Protein AF-A0AA50ZQV0-F1 (afdb_monomer_lite)

Structure (mmCIF, N/CA/C/O backbone):
data_AF-A0AA50ZQV0-F1
#
_entry.id   AF-A0AA50ZQV0-F1
#
loop_
_atom_site.group_PDB
_atom_site.id
_atom_site.type_symbol
_atom_site.label_atom_id
_atom_site.label_alt_id
_atom_site.label_comp_id
_atom_site.label_asym_id
_atom_site.label_entity_id
_atom_site.label_seq_id
_atom_site.pdbx_PDB_ins_code
_atom_site.Cartn_x
_atom_site.Cartn_y
_atom_site.Cartn_z
_atom_site.occupancy
_atom_site.B_iso_or_equiv
_atom_site.auth_seq_id
_atom_site.auth_comp_id
_atom_site.auth_asym_id
_atom_site.auth_atom_id
_atom_site.pdbx_PDB_model_num
ATOM 1 N N . GLU A 1 1 ? 21.855 -15.167 3.219 1.00 73.31 1 GLU A N 1
ATOM 2 C CA . GLU A 1 1 ? 20.854 -14.236 3.787 1.00 73.31 1 GLU A CA 1
ATOM 3 C C . GLU A 1 1 ? 20.276 -14.800 5.079 1.00 73.31 1 GLU A C 1
ATOM 5 O O . GLU A 1 1 ? 20.333 -16.010 5.268 1.00 73.31 1 GLU A O 1
ATOM 10 N N . ARG A 1 2 ? 19.767 -13.954 5.984 1.00 89.50 2 ARG A N 1
ATOM 11 C CA . ARG A 1 2 ? 19.074 -14.422 7.198 1.00 89.50 2 ARG A CA 1
ATOM 12 C C . ARG A 1 2 ? 17.578 -14.595 6.888 1.00 89.50 2 ARG A C 1
ATOM 14 O O . ARG A 1 2 ? 17.009 -13.709 6.255 1.00 89.50 2 ARG A O 1
ATOM 21 N N . PRO A 1 3 ? 16.923 -15.668 7.364 1.00 91.31 3 PRO A N 1
ATOM 22 C CA . PRO A 1 3 ? 15.577 -16.056 6.918 1.00 91.31 3 PRO A CA 1
ATOM 23 C C . PRO A 1 3 ? 14.457 -15.060 7.263 1.00 91.31 3 PRO A C 1
ATOM 25 O O . PRO A 1 3 ? 13.402 -15.095 6.640 1.00 91.31 3 PRO A O 1
ATOM 28 N N . ASN A 1 4 ? 14.673 -14.166 8.233 1.00 94.69 4 ASN A N 1
ATOM 29 C CA . ASN A 1 4 ? 13.643 -13.243 8.726 1.00 94.69 4 ASN A CA 1
ATOM 30 C C . ASN A 1 4 ? 13.809 -11.803 8.221 1.00 94.69 4 ASN A C 1
ATOM 32 O O . ASN A 1 4 ? 13.017 -10.947 8.591 1.00 94.69 4 ASN A O 1
ATOM 36 N N . ASN A 1 5 ? 14.813 -11.514 7.388 1.00 94.88 5 ASN A N 1
ATOM 37 C CA . ASN A 1 5 ? 15.073 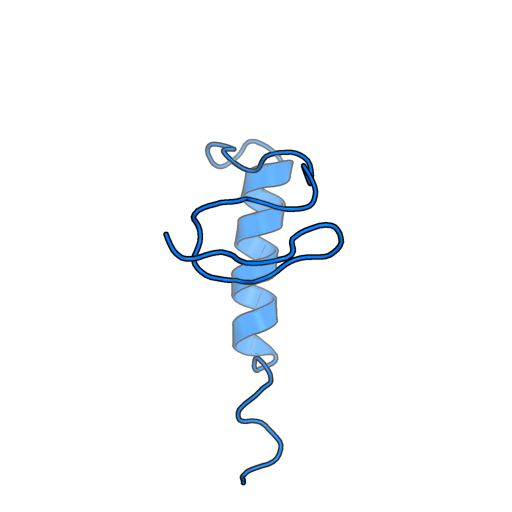-10.141 6.937 1.00 94.88 5 ASN A CA 1
ATOM 38 C C . ASN A 1 5 ? 13.971 -9.587 6.017 1.00 94.88 5 ASN A C 1
ATOM 40 O O . ASN A 1 5 ? 13.824 -8.376 5.912 1.00 94.88 5 ASN A O 1
ATOM 44 N N . SER A 1 6 ? 13.195 -10.462 5.376 1.00 94.75 6 SER A N 1
ATOM 45 C CA . SER A 1 6 ? 12.062 -10.114 4.512 1.00 94.75 6 SER A CA 1
ATOM 46 C C . SER A 1 6 ? 10.707 -10.208 5.221 1.00 94.75 6 SER A C 1
ATOM 48 O O . SER A 1 6 ? 9.665 -10.168 4.569 1.00 94.75 6 SER A O 1
ATOM 50 N N . ARG A 1 7 ? 10.692 -10.381 6.551 1.00 95.06 7 ARG A N 1
ATOM 51 C CA . ARG A 1 7 ? 9.466 -10.567 7.333 1.00 95.06 7 ARG A CA 1
ATOM 52 C C . ARG A 1 7 ? 9.425 -9.619 8.517 1.00 95.06 7 ARG A C 1
ATOM 54 O O . ARG A 1 7 ? 10.417 -9.401 9.206 1.00 95.06 7 ARG A O 1
ATOM 61 N N . PHE A 1 8 ? 8.233 -9.121 8.805 1.00 97.94 8 PHE A N 1
ATOM 62 C CA . PHE A 1 8 ? 7.983 -8.430 10.057 1.00 97.94 8 PHE A CA 1
ATOM 63 C C . PHE A 1 8 ? 7.954 -9.414 11.230 1.00 97.94 8 PHE A C 1
ATOM 65 O O . PHE A 1 8 ? 7.509 -10.556 11.103 1.00 97.94 8 PHE A O 1
ATOM 72 N N . SER A 1 9 ? 8.414 -8.951 12.393 1.00 97.62 9 SER A N 1
ATOM 73 C CA . SER A 1 9 ? 8.239 -9.675 13.654 1.00 97.62 9 SER A CA 1
ATOM 74 C C . SER A 1 9 ? 6.773 -9.657 14.098 1.00 97.62 9 SER A C 1
ATOM 76 O O . SER A 1 9 ? 6.005 -8.787 13.684 1.00 97.62 9 SER A O 1
ATOM 78 N N . SER A 1 10 ? 6.391 -10.556 15.006 1.00 98.12 10 SER A N 1
ATOM 79 C CA . SER A 1 10 ? 5.050 -10.547 15.609 1.00 98.12 10 SER A CA 1
ATOM 80 C C . SER A 1 10 ? 4.722 -9.216 16.297 1.00 98.12 10 SER A C 1
ATOM 82 O O . SER A 1 10 ? 3.608 -8.715 16.156 1.00 98.12 10 SER A O 1
ATOM 84 N N . CYS A 1 11 ? 5.696 -8.594 16.971 1.00 98.31 11 CYS A N 1
ATOM 85 C CA . CYS A 1 11 ? 5.533 -7.278 17.592 1.00 98.31 11 CYS A CA 1
ATOM 86 C C . CYS A 1 11 ? 5.237 -6.188 16.549 1.00 98.31 11 CYS A C 1
ATOM 88 O O . CYS A 1 11 ? 4.350 -5.357 16.741 1.00 98.31 11 CYS A O 1
ATOM 90 N N . SER A 1 12 ? 5.963 -6.206 15.427 1.00 98.38 12 SER A N 1
ATOM 91 C CA . SER A 1 12 ? 5.758 -5.263 14.322 1.00 98.38 12 SER A CA 1
ATOM 92 C C . SER A 1 12 ? 4.370 -5.431 13.699 1.00 98.38 12 SER A C 1
ATOM 94 O O . SER A 1 12 ? 3.665 -4.441 13.524 1.00 98.38 12 SER A O 1
ATOM 96 N N . VAL A 1 13 ? 3.952 -6.673 13.427 1.00 98.44 13 VAL A N 1
ATOM 97 C CA . VAL A 1 13 ? 2.619 -6.982 12.880 1.00 98.44 13 VAL A CA 1
ATOM 98 C C . VAL A 1 13 ? 1.510 -6.501 13.818 1.00 98.44 13 VAL A C 1
ATOM 100 O O . VAL A 1 13 ? 0.563 -5.868 13.355 1.00 98.44 13 VAL A O 1
ATOM 103 N N . GLY A 1 14 ? 1.639 -6.734 15.128 1.00 98.44 14 GLY A N 1
ATOM 104 C CA . GLY A 1 14 ? 0.659 -6.278 16.120 1.00 98.44 14 GLY A CA 1
ATOM 105 C C . GLY A 1 14 ? 0.499 -4.755 16.143 1.00 98.44 14 GLY A C 1
ATOM 106 O O . GLY A 1 14 ? -0.621 -4.250 16.075 1.00 98.44 14 GLY A O 1
ATOM 107 N N . ASN A 1 15 ? 1.613 -4.016 16.153 1.00 98.06 15 ASN A N 1
ATOM 108 C CA . ASN A 1 15 ? 1.580 -2.551 16.146 1.00 98.06 15 ASN A CA 1
ATOM 109 C C . ASN A 1 15 ? 0.977 -1.983 14.855 1.00 98.06 15 ASN A C 1
ATOM 111 O O . ASN A 1 15 ? 0.170 -1.057 14.917 1.00 98.06 15 ASN A O 1
ATOM 115 N N . ILE A 1 16 ? 1.346 -2.533 13.693 1.00 98.31 16 ILE A N 1
ATOM 116 C CA . ILE A 1 16 ? 0.795 -2.101 12.399 1.00 98.31 16 ILE A CA 1
ATOM 117 C C . ILE A 1 16 ? -0.717 -2.362 12.360 1.00 98.31 16 ILE A C 1
ATOM 119 O O . ILE A 1 16 ? -1.483 -1.466 12.007 1.00 98.31 16 ILE A O 1
ATOM 123 N N . SER A 1 17 ? -1.156 -3.546 12.799 1.00 98.06 17 SER A N 1
ATOM 124 C CA . SER A 1 17 ? -2.575 -3.932 12.806 1.00 98.06 17 SER A CA 1
ATOM 125 C C . SER A 1 17 ? -3.423 -2.994 13.669 1.00 98.06 17 SER A C 1
ATOM 127 O O . SER A 1 17 ? -4.454 -2.512 13.212 1.00 98.06 17 SER A O 1
ATOM 129 N N . ALA A 1 18 ? -2.951 -2.633 14.868 1.00 98.00 18 ALA A N 1
ATOM 130 C CA . ALA A 1 18 ? -3.671 -1.717 15.756 1.00 98.00 18 ALA A CA 1
ATOM 131 C C . ALA A 1 18 ? -3.884 -0.318 15.143 1.00 98.00 18 ALA A C 1
ATOM 133 O O . ALA A 1 18 ? -4.893 0.342 15.412 1.00 98.00 18 ALA A O 1
ATOM 134 N N . VAL A 1 19 ? -2.939 0.150 14.317 1.00 97.25 19 VAL A N 1
ATOM 135 C CA . VAL A 1 19 ? -3.081 1.415 13.583 1.00 97.25 19 VAL A CA 1
ATOM 136 C C . VAL A 1 19 ? -4.109 1.277 12.465 1.00 97.25 19 VAL A C 1
ATOM 138 O O . VAL A 1 19 ? -4.955 2.160 12.335 1.00 97.25 19 VAL A O 1
ATOM 141 N N . LEU A 1 20 ? -4.072 0.181 11.702 1.00 97.62 20 LEU A N 1
ATOM 142 C CA . LEU A 1 20 ? -5.042 -0.085 10.636 1.00 97.62 20 LEU A CA 1
ATOM 143 C C . LEU A 1 20 ? -6.469 -0.214 11.183 1.00 97.62 20 LEU A C 1
ATOM 145 O O . LEU A 1 20 ? -7.385 0.382 10.624 1.00 97.62 20 LEU A O 1
ATOM 149 N N . ASP A 1 21 ? -6.655 -0.889 12.320 1.00 97.94 21 ASP A N 1
ATOM 150 C CA . ASP A 1 21 ? -7.948 -0.940 13.010 1.00 97.94 21 ASP A CA 1
ATOM 151 C C . ASP A 1 21 ? -8.419 0.464 13.417 1.00 97.94 21 ASP A C 1
ATOM 153 O O . ASP A 1 21 ? -9.575 0.818 13.218 1.00 97.94 21 ASP A O 1
ATOM 157 N N . ALA A 1 22 ? -7.525 1.312 13.936 1.00 97.62 22 ALA A N 1
ATOM 158 C CA . ALA A 1 22 ? -7.875 2.688 14.294 1.00 97.62 22 ALA A CA 1
ATOM 159 C C . ALA A 1 22 ? -8.254 3.559 13.088 1.00 97.62 22 ALA A C 1
ATOM 161 O O . ALA A 1 22 ? -9.084 4.455 13.238 1.00 97.62 22 ALA A O 1
ATOM 162 N N . VAL A 1 23 ? -7.654 3.313 11.922 1.00 97.12 23 VAL A N 1
ATOM 163 C CA . VAL A 1 23 ? -8.038 3.964 10.663 1.00 97.12 23 VAL A CA 1
ATOM 164 C C . VAL A 1 23 ? -9.423 3.481 10.227 1.00 97.12 23 VAL A C 1
ATOM 166 O O . VAL A 1 23 ? -10.311 4.309 10.041 1.00 97.12 23 VAL A O 1
ATOM 169 N N . ARG A 1 24 ? -9.646 2.159 10.183 1.00 95.00 24 ARG A N 1
ATOM 170 C CA . ARG A 1 24 ? -10.937 1.549 9.817 1.00 95.00 24 ARG A CA 1
ATOM 171 C C . ARG A 1 24 ? -12.084 2.013 10.718 1.00 95.00 24 ARG A C 1
ATOM 173 O O . ARG A 1 24 ? -13.176 2.286 10.235 1.00 95.00 24 ARG A O 1
ATOM 180 N N . ASP A 1 25 ? -11.839 2.115 12.022 1.00 96.38 25 ASP A N 1
ATOM 181 C CA . ASP A 1 25 ? -12.848 2.517 13.007 1.00 96.38 25 ASP A CA 1
ATOM 182 C C . ASP A 1 25 ? -13.049 4.053 13.072 1.00 96.38 25 ASP A C 1
ATOM 184 O O . ASP A 1 25 ? -13.762 4.547 13.946 1.00 96.38 25 ASP A O 1
ATOM 188 N N . GLY A 1 26 ? -12.373 4.840 12.220 1.00 94.69 26 GLY A N 1
ATOM 189 C CA . GLY A 1 26 ? -12.480 6.306 12.183 1.00 94.69 26 GLY A CA 1
ATOM 190 C C . GLY A 1 26 ? -11.822 7.040 13.361 1.00 94.69 26 GLY A C 1
ATOM 191 O O . GLY A 1 26 ? -11.982 8.251 13.516 1.00 94.69 26 GLY A O 1
ATOM 192 N N . ARG A 1 27 ? -11.051 6.333 14.196 1.00 96.69 27 ARG A N 1
ATOM 193 C CA . ARG A 1 27 ? -10.291 6.899 15.330 1.00 96.69 27 ARG A CA 1
ATOM 194 C C . ARG A 1 27 ? -9.012 7.618 14.882 1.00 96.69 27 ARG A C 1
ATOM 196 O O . ARG A 1 27 ? -8.419 8.370 15.655 1.00 96.69 27 ARG A O 1
ATOM 203 N N . LYS A 1 28 ? -8.571 7.382 13.646 1.00 95.44 28 LYS A N 1
ATOM 204 C CA . LYS A 1 28 ? -7.498 8.102 12.947 1.00 95.44 28 LYS A CA 1
ATOM 205 C C . LYS A 1 28 ? -7.998 8.547 11.577 1.00 95.44 28 LYS A C 1
ATOM 207 O O . LYS A 1 28 ? -8.893 7.928 11.015 1.0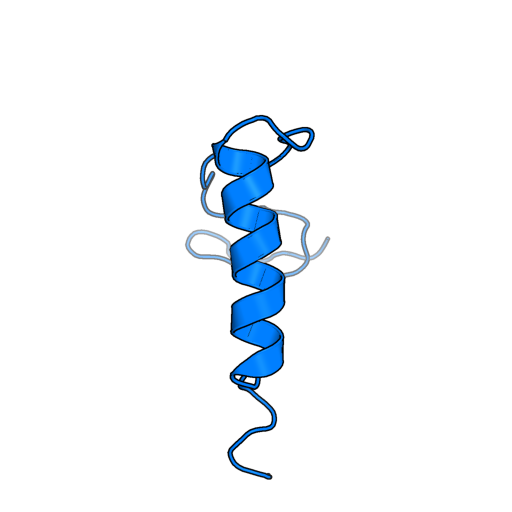0 95.44 28 LYS A O 1
ATOM 212 N N . ARG A 1 29 ? -7.406 9.618 11.037 1.00 95.75 29 ARG A N 1
ATOM 213 C CA . ARG A 1 29 ? -7.724 10.074 9.680 1.00 95.75 29 ARG A CA 1
ATOM 214 C C . ARG A 1 29 ? -7.359 8.987 8.676 1.00 95.75 29 ARG A C 1
ATOM 216 O O . ARG A 1 29 ? -6.203 8.574 8.626 1.00 95.75 29 ARG A O 1
ATOM 223 N N . ASP A 1 30 ? -8.343 8.598 7.880 1.00 95.81 30 ASP A N 1
ATOM 224 C CA . ASP A 1 30 ? -8.152 7.683 6.769 1.00 95.81 30 ASP A CA 1
ATOM 225 C C . ASP A 1 30 ? -7.672 8.434 5.521 1.00 95.81 30 ASP A C 1
ATOM 227 O O . ASP A 1 30 ? -8.222 9.471 5.136 1.00 95.81 30 ASP A O 1
ATOM 231 N N . CYS A 1 31 ? -6.594 7.930 4.932 1.00 95.19 31 CYS A N 1
ATOM 232 C CA . CYS A 1 31 ? -6.060 8.349 3.641 1.00 95.19 31 CYS A CA 1
ATOM 233 C C . CYS A 1 31 ? -5.705 7.153 2.747 1.00 95.19 31 CYS A C 1
ATOM 235 O O . CYS A 1 31 ? -5.084 7.349 1.698 1.00 95.19 31 CYS A O 1
ATOM 237 N N . LEU A 1 32 ? -6.077 5.936 3.157 1.00 94.50 32 LEU A N 1
ATOM 238 C CA . LEU A 1 32 ? -5.967 4.753 2.321 1.00 94.50 32 LEU A CA 1
ATOM 239 C C . LEU A 1 32 ? -6.927 4.914 1.140 1.00 94.50 32 LEU A C 1
ATOM 241 O O . LEU A 1 32 ? -8.019 5.469 1.263 1.00 94.50 32 LEU A O 1
ATOM 245 N N . LYS A 1 33 ? -6.477 4.472 -0.028 1.00 92.12 33 LYS A N 1
ATOM 246 C CA . LYS A 1 33 ? -7.266 4.469 -1.257 1.00 92.12 33 LYS A CA 1
ATOM 247 C C . LYS A 1 33 ? -7.476 3.028 -1.683 1.00 92.12 33 LYS A C 1
ATOM 249 O O . LYS A 1 33 ? -6.686 2.158 -1.317 1.00 92.12 33 LYS A O 1
ATOM 254 N N . GLU A 1 34 ? -8.538 2.796 -2.442 1.00 91.69 34 GLU A N 1
ATOM 255 C CA . GLU A 1 34 ? -8.720 1.518 -3.122 1.00 91.69 34 GLU A CA 1
ATOM 256 C C . GLU A 1 34 ? -7.511 1.225 -4.015 1.00 91.69 34 GLU A C 1
ATOM 258 O O . GLU A 1 34 ? -6.862 2.145 -4.525 1.00 91.69 34 GLU A O 1
ATOM 263 N N . ASP A 1 35 ? -7.204 -0.062 -4.161 1.00 88.88 35 ASP A N 1
ATOM 264 C CA . ASP A 1 35 ? -6.156 -0.522 -5.062 1.00 88.88 35 ASP A CA 1
ATOM 265 C C . ASP A 1 35 ? -6.526 -0.113 -6.494 1.00 88.88 35 ASP A C 1
ATOM 267 O O . ASP A 1 35 ? -7.532 -0.565 -7.045 1.00 88.88 35 ASP A O 1
ATOM 271 N N . ALA A 1 36 ? -5.738 0.800 -7.061 1.00 85.31 36 ALA A N 1
ATOM 272 C CA . ALA A 1 36 ? -5.941 1.331 -8.404 1.00 85.31 36 ALA A CA 1
ATOM 273 C C . ALA A 1 36 ? -5.153 0.550 -9.471 1.00 85.31 36 ALA A C 1
ATOM 275 O O . ALA A 1 36 ? -5.156 0.947 -10.636 1.00 85.31 36 ALA A O 1
ATOM 276 N N . GLY A 1 37 ? -4.501 -0.555 -9.095 1.00 87.00 37 GLY A N 1
ATOM 277 C CA . GLY A 1 37 ? -3.595 -1.299 -9.957 1.00 87.00 37 GLY A CA 1
ATOM 278 C C . GLY A 1 37 ? -2.269 -0.569 -10.163 1.00 87.00 37 GLY A C 1
ATOM 279 O O . GLY A 1 37 ? -1.756 0.067 -9.246 1.00 87.00 37 GLY A O 1
ATOM 280 N N . ALA A 1 38 ? -1.722 -0.690 -11.373 1.00 90.88 38 ALA A N 1
ATOM 281 C CA . ALA A 1 38 ? -0.420 -0.143 -11.732 1.00 90.88 38 ALA A CA 1
ATOM 282 C C . ALA A 1 38 ? -0.362 1.392 -11.629 1.00 90.88 38 ALA A C 1
A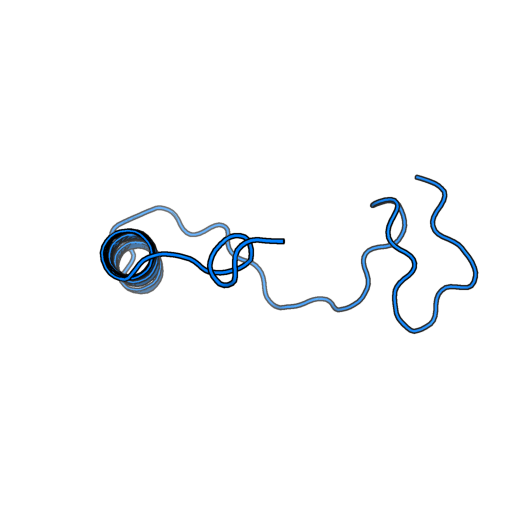TOM 284 O O . ALA A 1 38 ? -1.286 2.098 -12.047 1.00 90.88 38 ALA A O 1
ATOM 285 N N . PHE A 1 39 ? 0.752 1.907 -11.119 1.00 92.00 39 PHE A N 1
ATOM 286 C CA . PHE A 1 39 ? 1.045 3.324 -10.951 1.00 92.00 39 PHE A CA 1
ATOM 287 C C . PHE A 1 39 ? 2.268 3.742 -11.777 1.00 92.00 39 PHE A C 1
ATOM 289 O O . PHE A 1 39 ? 3.356 3.923 -11.234 1.00 92.00 39 PHE A O 1
ATOM 296 N N . CYS A 1 40 ? 2.048 4.028 -13.059 1.00 93.06 40 CYS A N 1
ATOM 297 C CA . CYS A 1 40 ? 3.080 4.556 -13.948 1.00 93.06 40 CYS A CA 1
ATOM 298 C C . CYS A 1 40 ? 3.741 5.839 -13.402 1.00 93.06 40 CYS A C 1
ATOM 300 O O . CYS A 1 40 ? 3.066 6.826 -13.081 1.00 93.06 40 CYS A O 1
ATOM 302 N N . GLY A 1 41 ? 5.072 5.840 -1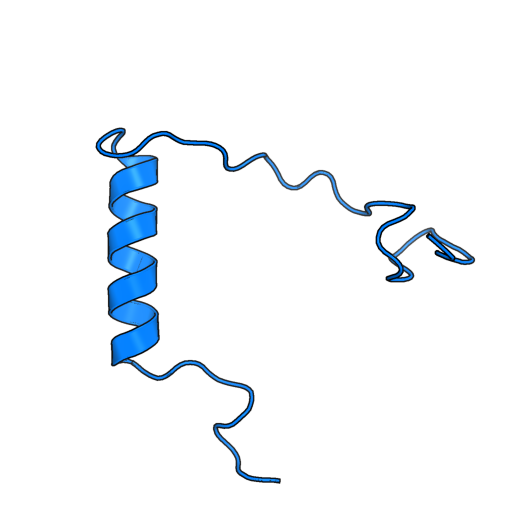3.348 1.00 94.25 41 GLY A N 1
ATOM 303 C CA . GLY A 1 41 ? 5.917 6.937 -12.874 1.00 94.25 41 GLY A CA 1
ATOM 304 C C . GLY A 1 41 ? 6.496 6.706 -11.473 1.00 94.25 41 GLY A C 1
ATOM 305 O O . GLY A 1 41 ? 7.135 7.605 -10.913 1.00 94.25 41 GLY A O 1
ATOM 306 N N . ASN A 1 42 ? 6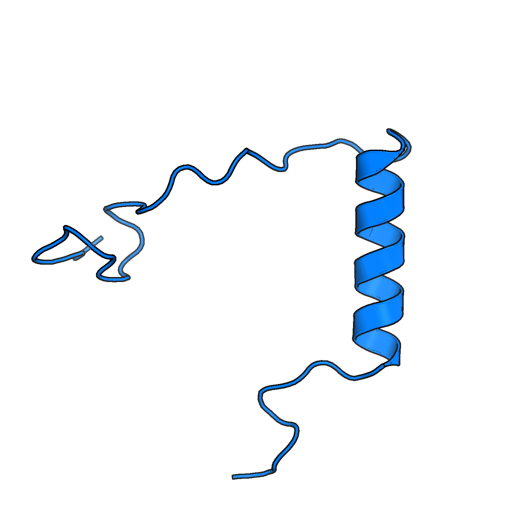.275 5.533 -10.872 1.00 93.75 42 ASN A N 1
ATOM 307 C CA . ASN A 1 42 ? 6.793 5.174 -9.549 1.00 93.75 42 ASN A CA 1
ATOM 308 C C . ASN A 1 42 ? 8.138 4.418 -9.615 1.00 93.75 42 ASN A C 1
ATOM 310 O O . ASN A 1 42 ? 8.715 4.111 -8.564 1.00 93.75 42 ASN A O 1
ATOM 314 N N . LYS A 1 43 ? 8.667 4.194 -10.829 1.00 93.50 43 LYS A N 1
ATOM 315 C CA . LYS A 1 43 ? 9.914 3.469 -11.138 1.00 93.50 43 LYS A CA 1
ATOM 316 C C . LYS A 1 43 ? 9.845 1.960 -10.902 1.00 93.50 43 LYS A C 1
ATOM 318 O O . LYS A 1 43 ? 10.882 1.317 -10.707 1.00 93.50 43 LYS A O 1
ATOM 323 N N . ILE A 1 44 ? 8.647 1.391 -10.904 1.00 91.94 44 ILE A N 1
ATOM 324 C CA . ILE A 1 44 ? 8.394 -0.042 -10.798 1.00 91.94 44 ILE A CA 1
ATOM 325 C C . ILE A 1 44 ? 7.630 -0.433 -12.054 1.00 91.94 44 ILE A C 1
ATOM 327 O O . ILE A 1 44 ? 6.544 0.062 -12.283 1.00 91.94 44 ILE A O 1
ATOM 331 N N . VAL A 1 45 ? 8.191 -1.326 -12.870 1.00 93.38 45 VAL A N 1
ATOM 332 C CA . VAL A 1 45 ? 7.466 -1.828 -14.043 1.00 93.38 45 VAL A CA 1
ATOM 333 C C . VAL A 1 45 ? 6.377 -2.779 -13.562 1.00 93.38 45 VAL A C 1
ATOM 335 O O . VAL A 1 45 ? 6.676 -3.881 -13.086 1.00 93.38 45 VAL A O 1
ATOM 338 N N . GLU A 1 46 ? 5.128 -2.349 -13.667 1.00 94.75 46 GLU A N 1
ATOM 339 C CA . GLU A 1 46 ? 3.961 -3.119 -13.255 1.00 94.75 46 GLU A CA 1
ATOM 340 C C . GLU A 1 46 ? 3.309 -3.844 -14.447 1.00 94.75 46 GLU A C 1
ATOM 342 O O . GLU A 1 46 ? 3.712 -3.727 -15.607 1.00 94.75 46 GLU A O 1
ATOM 347 N N . VAL A 1 47 ? 2.316 -4.695 -14.170 1.00 92.88 47 VAL A N 1
ATOM 348 C CA . VAL A 1 47 ? 1.653 -5.478 -15.223 1.00 92.88 47 VAL A CA 1
ATOM 349 C C . VAL A 1 47 ? 0.944 -4.540 -16.199 1.00 92.88 47 VAL A C 1
ATOM 351 O O . VAL A 1 47 ? 0.069 -3.776 -15.806 1.00 92.88 47 VAL A O 1
ATOM 354 N N . GLY A 1 48 ? 1.274 -4.666 -17.485 1.00 91.50 48 GLY A N 1
ATOM 355 C CA . GLY A 1 48 ? 0.734 -3.811 -18.545 1.00 91.50 48 GLY A CA 1
ATOM 356 C C . GLY A 1 48 ? 1.650 -2.649 -18.933 1.00 91.50 48 GLY A C 1
ATOM 357 O O . GLY A 1 48 ? 1.337 -1.947 -19.890 1.00 91.50 48 GLY A O 1
ATOM 358 N N . GLU A 1 49 ? 2.785 -2.480 -18.255 1.00 94.50 49 GLU A N 1
ATOM 359 C CA . GLU A 1 49 ? 3.780 -1.458 -18.571 1.00 94.50 49 GLU A CA 1
ATOM 360 C C . GLU A 1 49 ? 4.996 -2.066 -19.278 1.00 94.50 49 GLU A C 1
ATOM 362 O O . G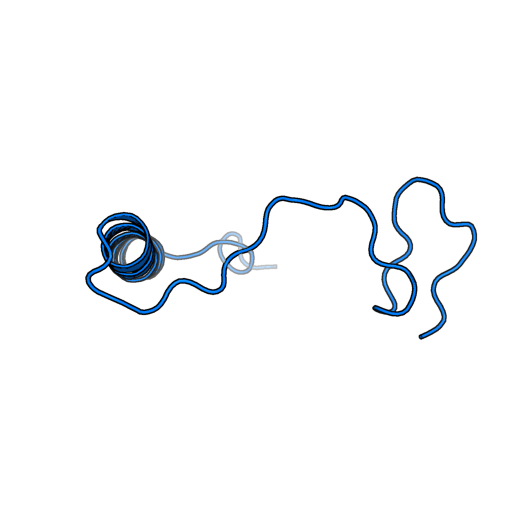LU A 1 49 ? 5.496 -3.129 -18.909 1.00 94.50 49 GLU A O 1
ATOM 367 N N . GLU A 1 50 ? 5.493 -1.384 -20.311 1.00 95.56 50 GLU A N 1
ATOM 368 C CA . GLU A 1 50 ? 6.749 -1.755 -20.982 1.00 95.56 50 GLU A CA 1
ATOM 369 C C . GLU A 1 50 ? 7.970 -1.161 -20.265 1.00 95.56 50 GLU A C 1
ATOM 371 O O . GLU A 1 50 ? 9.068 -1.722 -20.302 1.00 95.56 50 GLU A O 1
ATOM 376 N N . CYS A 1 51 ? 7.780 -0.018 -19.605 1.00 94.19 51 CYS A N 1
ATOM 377 C CA . CYS A 1 51 ? 8.774 0.661 -18.794 1.00 94.19 51 CYS A CA 1
ATOM 378 C C . CYS A 1 51 ? 8.094 1.559 -17.753 1.00 94.19 51 CYS A C 1
ATOM 380 O O . CYS A 1 51 ? 6.989 2.047 -17.968 1.00 94.19 51 CYS A O 1
ATOM 382 N N . ASP A 1 52 ? 8.805 1.824 -16.661 1.00 95.00 52 ASP A N 1
ATOM 383 C CA . ASP A 1 52 ? 8.487 2.889 -15.719 1.00 95.00 52 ASP A CA 1
ATOM 384 C C . ASP A 1 52 ? 9.803 3.591 -15.359 1.00 95.00 52 ASP A C 1
ATOM 386 O O . ASP A 1 52 ? 10.614 3.092 -14.574 1.00 95.00 52 ASP A O 1
ATOM 390 N N . CYS A 1 53 ? 10.077 4.710 -16.033 1.00 92.06 53 CYS A N 1
ATOM 391 C CA . CYS A 1 53 ? 11.310 5.473 -15.848 1.00 92.06 53 CYS A CA 1
ATOM 392 C C . CYS A 1 53 ? 11.241 6.483 -14.695 1.00 92.06 53 CYS A C 1
ATOM 394 O O . CYS A 1 53 ? 12.298 6.943 -14.250 1.00 92.06 53 CYS A O 1
ATOM 396 N N . GLY A 1 54 ? 10.036 6.793 -14.203 1.00 69.56 54 GLY A N 1
ATOM 397 C CA . GLY A 1 54 ? 9.779 7.949 -13.341 1.00 69.56 54 GLY A CA 1
ATOM 398 C C . GLY A 1 54 ? 10.049 9.276 -14.034 1.00 69.56 54 GLY A C 1
ATOM 399 O O . GLY A 1 54 ? 11.234 9.674 -14.091 1.00 69.56 54 GLY A O 1
#

pLDDT: mean 93.85, std 5.32, range [69.56, 98.44]

Sequence (54 aa):
ERPNNSRFSSCSVGNISAVLDAVRDGRKRDCLKEDAGAFCGNKIVEVGEECDCG

Foldseek 3Di:
DDPPPPDDDPVRVVVVVVVVVCCVVVVDPDPDDPCPADDAQPQDQGPPRPGRPD

Secondary structure (DSSP, 8-state):
--TTTTS--HHHHHHHHHHHHHHHTTSS-----------TTSS---TT-S----

InterPro domains:
  IPR024079 Metallopeptidase, catalytic domain superfamily [G3DSA:3.40.390.10] (1-35)
  IPR051489 Disintegrin and Metalloproteinase Domain-Containing [PTHR45702] (2-54)

Organism: NCBI:txid2847559

Radius of gyration: 16.27 Å; chains: 1; bounding box: 34×26×39 Å